Protein AF-A0A3E5AMH9-F1 (afdb_monomer_lite)

Sequence (70 aa):
MQEDKRIIEFEIAGYNSQIFISVSNSYDMESIINQKQKFITTKEDKLNHGIGLENVRRTVKKYDGDMRIS

pLDDT: mean 87.39, std 11.14, range [41.88, 98.25]

Radius of gyration: 15.1 Å; chains: 1; bounding box: 37×36×34 Å

Organism: NCBI:txid39491

InterPro domains:
  IPR032834 Sensor histidine kinase NatK-like, C-terminal domain [PF14501] (2-69)
  IPR036890 Histidine kinase/HSP90-like ATPase superfamily [G3DSA:3.30.565.10] (1-70)

Secondary structure (DSSP, 8-state):
-------EEEEEEEETTEEEEEEEE---HHHHB-TTS-B---SS-TTT---SHHHHHHHHHHTT------

Foldseek 3Di:
DPPPDWDWDWDWDDDDPDIDIDIDTDDDVVQQADPVRDGFDNDPPRVPDTPCVVVVCVVCVVVPHDDDDD

Structure (mmCIF, N/CA/C/O backbone):
data_AF-A0A3E5AMH9-F1
#
_entry.id   AF-A0A3E5AMH9-F1
#
loop_
_atom_site.group_PDB
_atom_site.id
_atom_site.type_symbol
_atom_site.label_atom_id
_atom_site.label_alt_id
_atom_site.label_comp_id
_atom_site.label_asym_id
_atom_site.label_entity_id
_atom_site.label_seq_id
_atom_site.pdbx_PDB_ins_code
_atom_site.Cartn_x
_atom_site.Cartn_y
_atom_site.Cartn_z
_atom_site.occupancy
_atom_site.B_iso_or_equiv
_atom_site.auth_seq_id
_atom_site.auth_comp_id
_atom_site.auth_asym_id
_atom_site.auth_atom_id
_atom_site.pdbx_PDB_model_num
ATOM 1 N N . MET A 1 1 ? 3.715 -24.151 -19.527 1.00 41.88 1 MET A N 1
ATOM 2 C CA . MET A 1 1 ? 4.424 -22.972 -18.995 1.00 41.88 1 MET A CA 1
ATOM 3 C C . MET A 1 1 ? 3.374 -22.138 -18.294 1.00 41.88 1 MET A C 1
ATOM 5 O O . MET A 1 1 ? 2.371 -21.837 -18.925 1.00 41.88 1 MET A O 1
ATOM 9 N N . GLN A 1 2 ? 3.497 -21.942 -16.985 1.00 52.88 2 GLN A N 1
ATOM 10 C CA . GLN A 1 2 ? 2.553 -21.120 -16.229 1.00 52.88 2 GLN A CA 1
ATOM 11 C C . GLN A 1 2 ? 2.878 -19.664 -16.587 1.00 52.88 2 GLN A C 1
ATOM 13 O O . GLN A 1 2 ? 4.043 -19.289 -16.516 1.00 52.88 2 GLN A O 1
ATOM 18 N N . GLU A 1 3 ? 1.910 -18.900 -17.095 1.00 58.66 3 GLU A N 1
ATOM 19 C CA . GLU A 1 3 ? 2.120 -17.475 -17.371 1.00 58.66 3 GLU A CA 1
ATOM 20 C C . GLU A 1 3 ? 2.540 -16.775 -16.072 1.00 58.66 3 GLU A C 1
ATOM 22 O O . GLU A 1 3 ? 1.852 -16.920 -15.058 1.00 58.66 3 GLU A O 1
ATOM 27 N N . ASP A 1 4 ? 3.638 -16.012 -16.105 1.00 69.88 4 ASP A N 1
ATOM 28 C CA . ASP A 1 4 ? 4.039 -15.098 -15.028 1.00 69.88 4 ASP A CA 1
ATOM 29 C C . ASP A 1 4 ? 3.010 -13.967 -14.928 1.00 69.88 4 ASP A C 1
ATOM 31 O O . ASP A 1 4 ? 3.184 -12.852 -15.430 1.00 69.88 4 ASP A O 1
ATOM 35 N N . LYS A 1 5 ? 1.861 -14.281 -14.332 1.00 81.62 5 LYS A N 1
ATOM 36 C CA . LYS A 1 5 ? 0.745 -13.358 -14.222 1.00 81.62 5 LYS A CA 1
ATOM 37 C C . LYS A 1 5 ? 1.107 -12.297 -13.192 1.00 81.62 5 LYS A C 1
ATOM 39 O O . LYS A 1 5 ? 1.028 -12.525 -11.988 1.00 81.62 5 LYS A O 1
ATOM 44 N N . ARG A 1 6 ? 1.500 -11.119 -13.676 1.00 89.69 6 ARG A N 1
ATOM 45 C CA . ARG A 1 6 ? 1.658 -9.925 -12.843 1.00 89.69 6 ARG A CA 1
ATOM 46 C C . ARG A 1 6 ? 0.280 -9.475 -12.374 1.00 89.69 6 ARG A C 1
ATOM 48 O O . ARG A 1 6 ? -0.577 -9.140 -13.190 1.00 89.69 6 ARG A O 1
ATOM 55 N N . ILE A 1 7 ? 0.074 -9.495 -11.065 1.00 93.00 7 ILE A N 1
ATOM 56 C CA . ILE A 1 7 ? -1.188 -9.137 -10.424 1.00 93.00 7 ILE A CA 1
ATOM 57 C C . ILE A 1 7 ? -0.951 -7.916 -9.545 1.00 93.00 7 ILE A C 1
ATOM 59 O O . ILE A 1 7 ? 0.105 -7.771 -8.929 1.00 93.00 7 ILE A O 1
ATOM 63 N N . ILE A 1 8 ? -1.946 -7.039 -9.505 1.00 94.56 8 ILE A N 1
ATOM 64 C CA . ILE A 1 8 ? -2.111 -6.047 -8.450 1.00 94.56 8 ILE A CA 1
ATOM 65 C C . ILE A 1 8 ? -3.470 -6.341 -7.836 1.00 94.56 8 ILE A C 1
ATOM 67 O O . ILE A 1 8 ? -4.471 -6.400 -8.550 1.00 94.56 8 ILE A O 1
ATOM 71 N N . GLU A 1 9 ? -3.487 -6.547 -6.533 1.00 96.31 9 GLU A N 1
ATOM 72 C CA . GLU A 1 9 ? -4.689 -6.789 -5.757 1.00 96.31 9 GLU A CA 1
ATOM 73 C C . GLU A 1 9 ? -4.877 -5.648 -4.764 1.00 96.31 9 GLU A C 1
ATOM 75 O O . GLU A 1 9 ? -3.927 -5.103 -4.192 1.00 96.31 9 GLU A O 1
ATOM 80 N N . PHE A 1 10 ? -6.133 -5.253 -4.614 1.00 97.06 10 PHE A N 1
ATOM 81 C CA . PHE A 1 10 ? -6.532 -4.143 -3.780 1.00 97.06 10 PHE A CA 1
ATOM 82 C C . PHE A 1 10 ? -7.823 -4.512 -3.066 1.00 97.06 10 PHE A C 1
ATOM 84 O O . PHE A 1 10 ? -8.846 -4.757 -3.708 1.00 97.06 10 PHE A O 1
ATOM 91 N N . GLU A 1 11 ? -7.776 -4.521 -1.742 1.00 97.62 11 GLU A N 1
ATOM 92 C CA . GLU A 1 11 ? -8.911 -4.864 -0.898 1.00 97.62 11 GLU A CA 1
ATOM 93 C C . GLU A 1 11 ? -9.169 -3.756 0.117 1.00 97.62 11 GLU A C 1
ATOM 95 O O . GLU A 1 11 ? -8.245 -3.199 0.718 1.00 97.62 11 GLU A O 1
ATOM 100 N N . ILE A 1 12 ? -10.449 -3.456 0.331 1.00 97.69 12 ILE A N 1
ATOM 101 C CA . ILE A 1 12 ? -10.902 -2.574 1.402 1.00 97.69 12 ILE A CA 1
ATOM 102 C C . ILE A 1 12 ? -11.977 -3.306 2.190 1.00 97.69 12 ILE A C 1
ATOM 104 O O . ILE A 1 12 ? -12.953 -3.789 1.618 1.00 97.69 12 ILE A O 1
ATOM 108 N N . ALA A 1 13 ? -11.828 -3.324 3.509 1.00 97.62 13 ALA A N 1
ATOM 109 C CA . ALA A 1 13 ? -12.820 -3.869 4.418 1.00 97.62 13 ALA A CA 1
ATOM 110 C C . ALA A 1 13 ? -13.047 -2.925 5.600 1.00 97.62 13 ALA A C 1
ATOM 112 O O . ALA A 1 13 ? -12.109 -2.352 6.150 1.00 97.62 13 ALA A O 1
ATOM 113 N N . GLY A 1 14 ? -14.304 -2.778 6.013 1.00 97.12 14 GLY A N 1
ATOM 114 C CA . GLY A 1 14 ? -14.653 -2.159 7.289 1.00 97.12 14 GLY A CA 1
ATOM 115 C C . GLY A 1 14 ? -14.807 -3.233 8.362 1.00 97.12 14 GLY A C 1
ATOM 116 O O . GLY A 1 14 ? -15.496 -4.226 8.138 1.00 97.12 14 GLY A O 1
ATOM 117 N N . TYR A 1 15 ? -14.197 -3.038 9.528 1.00 95.00 15 TYR A N 1
ATOM 118 C CA . TYR A 1 15 ? -14.389 -3.910 10.684 1.00 95.00 15 TYR A CA 1
ATOM 119 C C . TYR A 1 15 ? -14.467 -3.070 11.959 1.00 95.00 15 TYR A C 1
ATOM 121 O O . TYR A 1 15 ? -13.538 -2.333 12.298 1.00 95.00 15 TYR A O 1
ATOM 129 N N . ASN A 1 16 ? -15.595 -3.172 12.666 1.00 93.94 16 ASN A N 1
ATOM 130 C CA . ASN A 1 16 ? -15.968 -2.272 13.760 1.00 93.94 16 ASN A CA 1
ATOM 131 C C . ASN A 1 16 ? -15.858 -0.794 13.333 1.00 93.94 16 ASN A C 1
ATOM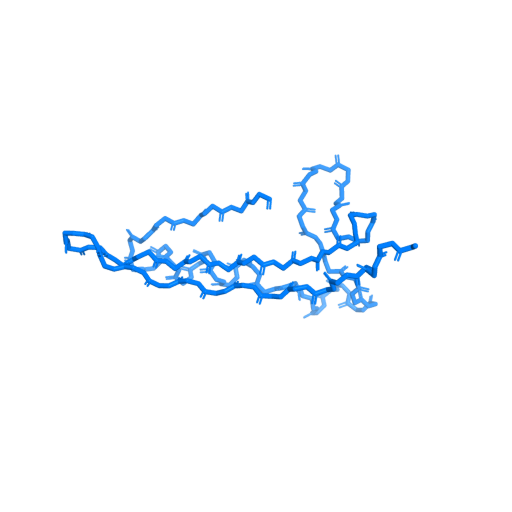 133 O O . ASN A 1 16 ? -16.495 -0.379 12.369 1.00 93.94 16 ASN A O 1
ATOM 137 N N . SER A 1 17 ? -15.054 0.000 14.041 1.00 94.12 17 SER A N 1
ATOM 138 C CA . SER A 1 17 ? -14.795 1.418 13.767 1.00 94.12 17 SER A CA 1
ATOM 139 C C . SER A 1 17 ? -13.530 1.662 12.930 1.00 94.12 17 SER A C 1
ATOM 141 O O . SER A 1 17 ? -13.018 2.779 12.917 1.00 94.12 17 SER A O 1
ATOM 143 N N . GLN A 1 18 ? -12.991 0.632 12.267 1.00 94.94 18 GLN A N 1
ATOM 144 C CA . GLN A 1 18 ? -11.736 0.702 11.514 1.00 94.94 18 GLN A CA 1
ATOM 145 C C . GLN A 1 18 ? -11.933 0.331 10.043 1.00 94.94 18 GLN A C 1
ATOM 147 O O . GLN A 1 18 ? -12.781 -0.494 9.697 1.00 94.94 18 GLN A O 1
ATOM 152 N N . ILE A 1 19 ? -11.104 0.927 9.184 1.00 96.69 19 ILE A N 1
ATOM 153 C CA . ILE A 1 19 ? -10.989 0.584 7.766 1.00 96.69 19 ILE A CA 1
ATOM 154 C C . ILE A 1 19 ? -9.637 -0.092 7.557 1.00 96.69 19 ILE A C 1
ATOM 156 O O . ILE A 1 19 ? -8.598 0.449 7.931 1.00 96.69 19 ILE A O 1
ATOM 160 N N . PHE A 1 20 ? -9.664 -1.260 6.931 1.00 96.88 20 PHE A N 1
ATOM 161 C CA . PHE A 1 20 ? -8.499 -2.013 6.501 1.00 96.88 20 PHE A CA 1
ATOM 162 C C . PHE A 1 20 ? -8.335 -1.822 4.999 1.00 96.88 20 PHE A C 1
ATOM 164 O O . PHE A 1 20 ? -9.285 -2.016 4.244 1.00 96.88 20 PHE A O 1
ATOM 171 N N . ILE A 1 21 ? -7.134 -1.429 4.581 1.00 97.38 21 ILE A N 1
ATOM 172 C CA . ILE A 1 21 ? -6.754 -1.289 3.175 1.00 97.38 21 ILE A CA 1
ATOM 173 C C . ILE A 1 21 ? -5.561 -2.213 2.954 1.00 97.38 21 ILE A C 1
ATOM 175 O O . ILE A 1 21 ? -4.515 -2.020 3.576 1.00 97.38 21 ILE A O 1
ATOM 179 N N . SER A 1 22 ? -5.725 -3.210 2.089 1.00 96.56 22 SER A N 1
ATOM 180 C CA . SER A 1 22 ? -4.660 -4.120 1.672 1.00 96.56 22 SER A CA 1
ATOM 181 C C . SER A 1 22 ? -4.322 -3.855 0.214 1.00 96.56 22 SER A C 1
ATOM 183 O O . SER A 1 22 ? -5.210 -3.764 -0.632 1.00 96.56 22 SER A O 1
ATOM 185 N N . VAL A 1 23 ? -3.032 -3.707 -0.073 1.00 95.69 23 VAL A N 1
ATOM 186 C CA . VAL A 1 23 ? -2.518 -3.557 -1.434 1.00 95.69 23 VAL A CA 1
ATOM 187 C C . VAL A 1 23 ? -1.377 -4.540 -1.591 1.00 95.69 23 VAL A C 1
ATOM 189 O O . VAL A 1 23 ? -0.406 -4.475 -0.837 1.00 95.69 23 VAL A O 1
ATOM 192 N N . SER A 1 24 ? -1.489 -5.434 -2.562 1.00 93.00 24 SER A N 1
ATOM 193 C CA . SER A 1 24 ? -0.441 -6.390 -2.894 1.00 93.00 24 SER A CA 1
ATOM 194 C C . SER A 1 24 ? -0.167 -6.343 -4.393 1.00 93.00 24 SER A C 1
ATOM 196 O O . SER A 1 24 ? -1.038 -6.035 -5.208 1.00 93.00 24 SER A O 1
ATOM 198 N N . ASN A 1 25 ? 1.079 -6.585 -4.780 1.00 91.06 25 ASN A N 1
ATOM 199 C CA . ASN A 1 25 ? 1.443 -6.688 -6.181 1.00 91.06 25 ASN A CA 1
ATOM 200 C C . ASN A 1 25 ? 2.515 -7.751 -6.369 1.00 91.06 25 ASN A C 1
ATOM 202 O O . ASN A 1 25 ? 3.381 -7.921 -5.515 1.00 91.06 25 ASN A O 1
A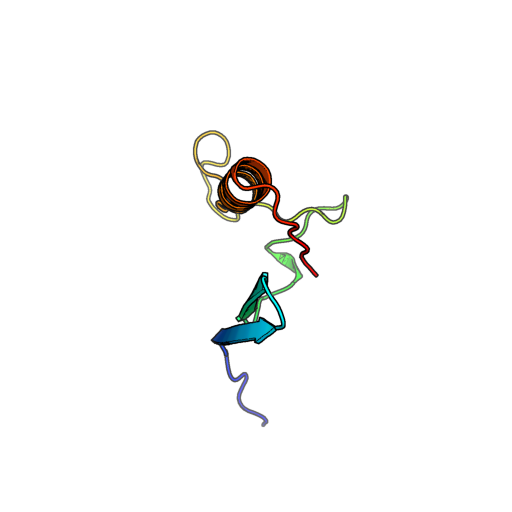TOM 206 N N . SER A 1 26 ? 2.506 -8.421 -7.515 1.00 89.88 26 SER A N 1
ATOM 207 C CA . SER A 1 26 ? 3.657 -9.202 -7.961 1.00 89.88 26 SER A CA 1
ATOM 208 C C . SER A 1 26 ? 4.855 -8.262 -8.138 1.00 89.88 26 SER A C 1
ATOM 210 O O . SER A 1 26 ? 4.719 -7.197 -8.751 1.00 89.88 26 SER A O 1
ATOM 212 N N . TYR A 1 27 ? 6.018 -8.627 -7.601 1.00 85.06 27 TYR A N 1
ATOM 213 C CA . TYR A 1 27 ? 7.246 -7.840 -7.713 1.00 85.06 27 TYR A CA 1
ATOM 214 C C . TYR A 1 27 ? 8.478 -8.727 -7.886 1.00 85.06 27 TYR A C 1
ATOM 216 O O . TYR A 1 27 ? 8.524 -9.853 -7.396 1.00 85.06 27 TYR A O 1
ATOM 224 N N . ASP A 1 28 ? 9.497 -8.178 -8.544 1.00 81.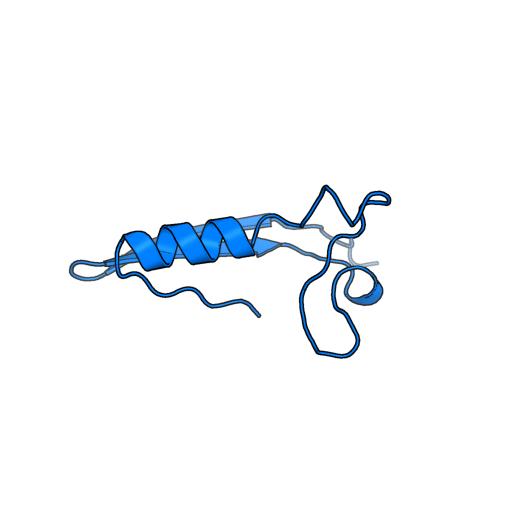00 28 ASP A N 1
ATOM 225 C CA . ASP A 1 28 ? 10.778 -8.847 -8.753 1.00 81.00 28 ASP A CA 1
ATOM 226 C C . ASP A 1 28 ? 11.704 -8.549 -7.553 1.00 81.00 28 ASP A C 1
ATOM 228 O O . ASP A 1 28 ? 12.194 -7.423 -7.386 1.00 81.00 28 ASP A O 1
ATOM 232 N N . MET A 1 29 ? 11.908 -9.552 -6.688 1.00 69.56 29 MET A N 1
ATOM 233 C CA . MET A 1 29 ? 12.494 -9.413 -5.341 1.00 69.56 29 MET A CA 1
ATOM 234 C C . MET A 1 29 ? 13.893 -8.776 -5.314 1.00 69.56 29 MET A C 1
ATOM 236 O O . MET A 1 29 ? 14.204 -8.013 -4.399 1.00 69.56 29 MET A O 1
ATOM 240 N N . GLU A 1 30 ? 14.720 -9.032 -6.330 1.00 67.31 30 GLU A N 1
ATOM 241 C CA . GLU A 1 30 ? 16.120 -8.582 -6.377 1.00 67.31 30 GLU A CA 1
ATOM 242 C C . GLU A 1 30 ? 16.283 -7.060 -6.508 1.00 67.31 30 GLU A C 1
ATOM 244 O O . GLU A 1 30 ? 17.326 -6.513 -6.155 1.00 67.31 30 GLU A O 1
ATOM 249 N N . SER A 1 31 ? 15.263 -6.357 -7.006 1.00 67.38 31 SER A N 1
ATOM 250 C CA . SER A 1 31 ? 15.409 -4.954 -7.415 1.00 67.38 31 SER A CA 1
ATOM 251 C C . SER A 1 31 ? 14.990 -3.936 -6.351 1.00 67.38 31 SER A C 1
ATOM 253 O O . SER A 1 31 ? 15.470 -2.801 -6.366 1.00 67.38 31 SER A O 1
ATOM 255 N N . ILE A 1 32 ? 14.120 -4.319 -5.411 1.00 76.44 32 ILE A N 1
ATOM 256 C CA . ILE A 1 32 ? 13.447 -3.357 -4.525 1.00 76.44 32 ILE A CA 1
ATOM 257 C C . ILE A 1 32 ? 13.783 -3.504 -3.041 1.00 76.44 32 ILE A C 1
ATOM 259 O O . ILE A 1 32 ? 13.395 -2.625 -2.281 1.00 76.44 32 ILE A O 1
ATOM 263 N N . ILE A 1 33 ? 14.506 -4.540 -2.600 1.00 82.12 33 ILE A N 1
ATOM 264 C CA . ILE A 1 33 ? 14.878 -4.733 -1.185 1.00 82.12 33 ILE A CA 1
ATOM 265 C C . ILE A 1 33 ? 16.398 -4.628 -1.021 1.00 82.12 33 ILE A C 1
ATOM 267 O O . ILE A 1 33 ? 17.162 -5.300 -1.705 1.00 82.12 33 ILE A O 1
ATOM 271 N N . ASN A 1 34 ? 16.861 -3.787 -0.093 1.00 79.38 34 ASN A N 1
ATOM 272 C CA . ASN A 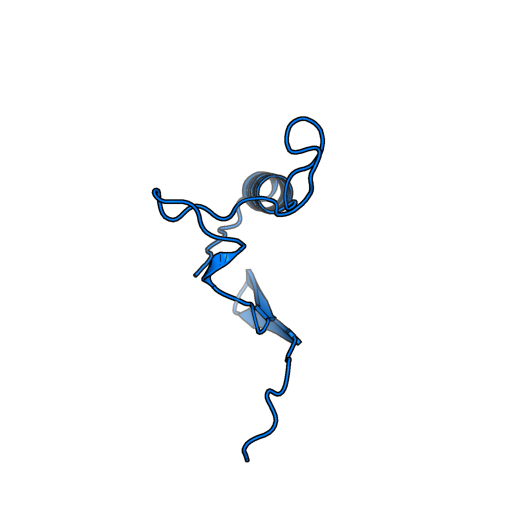1 34 ? 18.288 -3.686 0.227 1.00 79.38 34 ASN A CA 1
ATOM 273 C C . ASN A 1 34 ? 18.747 -4.747 1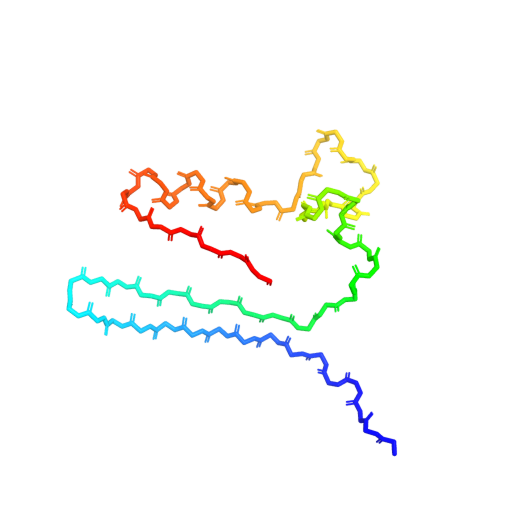.248 1.00 79.38 34 ASN A C 1
ATOM 275 O O . ASN A 1 34 ? 17.942 -5.411 1.894 1.00 79.38 34 ASN A O 1
ATOM 279 N N . GLN A 1 35 ? 20.059 -4.833 1.486 1.00 74.62 35 GLN A N 1
ATOM 280 C CA . GLN A 1 35 ? 20.670 -5.766 2.452 1.00 74.62 35 GLN A CA 1
ATOM 281 C C . GLN A 1 35 ? 20.129 -5.652 3.893 1.00 74.62 35 GLN A C 1
ATOM 283 O O . GLN A 1 35 ? 20.306 -6.566 4.690 1.00 74.62 35 GLN A O 1
ATOM 288 N N . LYS A 1 36 ? 19.472 -4.538 4.247 1.00 79.75 36 LYS A N 1
ATOM 289 C CA . LYS A 1 36 ? 18.843 -4.310 5.560 1.00 79.75 36 LYS A CA 1
ATOM 290 C C . LYS A 1 36 ? 17.343 -4.633 5.562 1.00 79.75 36 LYS A C 1
ATOM 292 O O . LYS A 1 36 ? 16.638 -4.153 6.445 1.00 79.75 36 LYS A O 1
ATOM 297 N N . GLN A 1 37 ? 16.857 -5.375 4.564 1.00 79.50 37 GLN A N 1
ATOM 298 C CA . GLN A 1 37 ? 15.444 -5.721 4.376 1.00 79.50 37 GLN A CA 1
ATOM 299 C C . GLN A 1 37 ? 14.520 -4.496 4.290 1.00 79.50 37 GLN A C 1
ATOM 301 O O . GLN A 1 37 ? 13.374 -4.522 4.731 1.00 79.50 37 GLN A O 1
ATOM 306 N N . LYS A 1 38 ? 15.017 -3.382 3.739 1.00 82.81 38 LYS A N 1
ATOM 307 C CA . LYS A 1 38 ? 14.202 -2.186 3.496 1.00 82.81 38 LYS A CA 1
ATOM 308 C C . LYS A 1 38 ? 13.893 -2.050 2.019 1.00 82.81 38 LYS A C 1
ATOM 310 O O . LYS A 1 38 ? 14.802 -2.150 1.193 1.00 82.81 38 LYS A O 1
ATOM 315 N N . PHE A 1 39 ? 12.640 -1.721 1.725 1.00 85.50 39 PHE A N 1
ATOM 316 C CA . PHE A 1 39 ? 12.225 -1.346 0.384 1.00 85.50 39 PHE A CA 1
ATOM 317 C C . PHE A 1 39 ? 12.920 -0.046 -0.048 1.00 85.50 39 PHE A C 1
ATOM 319 O O . PHE A 1 39 ? 12.915 0.948 0.686 1.00 85.50 39 PHE A O 1
ATOM 326 N N . ILE A 1 40 ? 13.533 -0.057 -1.228 1.00 86.56 40 ILE A N 1
ATOM 327 C CA . ILE A 1 40 ? 14.287 1.051 -1.819 1.00 86.56 40 ILE A CA 1
ATOM 328 C C . ILE A 1 40 ? 13.776 1.377 -3.221 1.00 86.56 40 ILE A C 1
ATOM 330 O O . ILE A 1 40 ? 13.115 0.578 -3.875 1.00 86.56 40 ILE A O 1
ATOM 334 N N . THR A 1 41 ? 14.092 2.585 -3.680 1.00 87.69 41 THR A N 1
ATOM 335 C CA . THR A 1 41 ? 13.759 3.044 -5.031 1.00 87.69 41 THR A CA 1
ATOM 336 C C . THR A 1 41 ? 14.712 2.450 -6.062 1.00 87.69 41 THR A C 1
ATOM 338 O O . THR A 1 41 ? 15.930 2.449 -5.867 1.00 87.69 41 THR A O 1
ATOM 341 N N . THR A 1 42 ? 14.154 1.964 -7.168 1.00 85.94 42 THR A N 1
ATOM 342 C CA . THR A 1 42 ? 14.906 1.543 -8.360 1.00 85.94 42 THR A CA 1
ATOM 343 C C . THR A 1 42 ? 15.209 2.709 -9.298 1.00 85.94 42 THR A C 1
ATOM 345 O O . THR A 1 42 ? 15.940 2.535 -10.267 1.00 85.94 42 THR A O 1
ATOM 348 N N . LYS A 1 43 ? 14.675 3.907 -9.018 1.00 86.56 43 LYS A N 1
ATOM 349 C CA . LYS A 1 43 ? 14.939 5.117 -9.806 1.00 86.56 43 LYS A CA 1
ATOM 350 C C . LYS A 1 43 ? 16.409 5.526 -9.685 1.00 86.56 43 LYS A C 1
ATOM 352 O O . LYS A 1 43 ? 17.009 5.376 -8.621 1.00 86.56 43 LYS A O 1
ATOM 357 N N . GLU A 1 44 ? 16.964 6.070 -10.764 1.00 86.56 44 GLU A N 1
ATOM 358 C CA . GLU A 1 44 ? 18.374 6.477 -10.834 1.00 86.56 44 GLU A CA 1
ATOM 359 C C . GLU A 1 44 ? 18.690 7.629 -9.871 1.00 86.56 44 GLU A C 1
ATOM 361 O O . GLU A 1 44 ? 19.640 7.548 -9.091 1.00 86.56 44 GLU A O 1
ATOM 366 N N . ASP A 1 45 ? 17.845 8.664 -9.851 1.00 87.19 45 ASP A N 1
ATOM 367 C CA . ASP A 1 45 ? 17.962 9.783 -8.914 1.00 87.19 45 ASP A CA 1
ATOM 368 C C . ASP A 1 45 ? 17.351 9.432 -7.547 1.00 87.19 45 ASP A C 1
ATOM 370 O O . ASP A 1 45 ? 16.242 9.825 -7.171 1.00 87.19 45 ASP A O 1
ATOM 374 N N . LYS A 1 46 ? 18.113 8.642 -6.789 1.00 82.62 46 LYS A N 1
ATOM 375 C CA . LYS A 1 46 ? 17.755 8.180 -5.441 1.00 82.62 46 LYS A CA 1
ATOM 376 C C . LYS A 1 46 ? 17.733 9.300 -4.399 1.00 82.62 46 LYS A C 1
ATOM 378 O O . LYS A 1 46 ? 17.143 9.106 -3.338 1.00 82.62 46 LYS A O 1
ATOM 383 N N . LEU A 1 47 ? 18.395 10.430 -4.668 1.00 79.81 47 LEU A N 1
ATOM 384 C CA . LEU A 1 47 ? 18.458 11.565 -3.744 1.00 79.81 47 LEU A CA 1
ATOM 385 C C . LEU A 1 47 ? 17.125 12.311 -3.716 1.00 79.81 47 LEU A C 1
ATOM 387 O O . LEU A 1 47 ? 16.635 12.630 -2.634 1.00 79.81 47 LEU A O 1
ATOM 391 N N . ASN A 1 48 ? 16.519 12.531 -4.885 1.00 83.88 48 ASN A N 1
ATOM 392 C CA . ASN A 1 48 ? 15.263 13.275 -4.991 1.00 83.88 48 ASN A CA 1
ATOM 393 C C . ASN A 1 48 ? 14.019 12.375 -5.061 1.00 83.88 48 ASN A C 1
ATOM 395 O O . ASN A 1 48 ? 12.905 12.851 -4.829 1.00 83.88 48 ASN A O 1
ATOM 399 N N . HIS A 1 49 ? 14.169 11.073 -5.346 1.00 81.12 49 HIS A N 1
ATOM 400 C CA . HIS A 1 49 ? 13.028 10.175 -5.532 1.00 81.12 49 HIS A CA 1
ATOM 401 C C . HIS A 1 49 ? 13.079 8.907 -4.680 1.00 81.12 49 HIS A C 1
ATOM 403 O O . HIS A 1 49 ? 13.832 7.976 -4.950 1.00 81.12 49 HIS A O 1
ATOM 409 N N . GLY A 1 50 ? 12.159 8.810 -3.719 1.00 85.31 50 GLY A N 1
ATOM 410 C CA . GLY A 1 50 ? 11.837 7.562 -3.024 1.00 85.31 50 GLY A CA 1
ATOM 411 C C . GLY A 1 50 ? 10.722 6.749 -3.701 1.00 85.31 50 GLY A C 1
ATOM 412 O O . GLY A 1 50 ? 10.158 7.142 -4.722 1.00 85.31 50 GLY A O 1
ATOM 413 N N . ILE A 1 51 ? 10.357 5.632 -3.067 1.00 88.31 51 ILE A N 1
ATOM 414 C CA . ILE A 1 51 ? 9.224 4.758 -3.450 1.00 88.31 51 ILE A CA 1
ATOM 415 C C . ILE A 1 51 ? 7.866 5.213 -2.902 1.00 88.31 51 ILE A C 1
ATOM 417 O O . ILE A 1 51 ? 6.850 4.585 -3.163 1.00 88.31 51 ILE A O 1
ATOM 421 N N . GLY A 1 52 ? 7.833 6.276 -2.095 1.00 89.19 52 GLY A N 1
ATOM 422 C CA . GLY A 1 52 ? 6.592 6.833 -1.544 1.00 89.19 52 GLY A CA 1
ATOM 423 C C . GLY A 1 52 ? 6.055 6.155 -0.275 1.00 89.19 52 GLY A C 1
ATOM 424 O O . GLY A 1 52 ? 5.226 6.757 0.402 1.00 89.19 52 GLY A O 1
ATOM 425 N N . LEU A 1 53 ? 6.566 4.983 0.126 1.00 90.69 53 LEU A N 1
ATOM 426 C CA . LEU A 1 53 ? 6.089 4.269 1.325 1.00 90.69 53 LEU A CA 1
ATOM 427 C C . LEU A 1 53 ? 6.245 5.057 2.634 1.00 90.69 53 LEU A C 1
ATOM 429 O O . LEU A 1 53 ? 5.404 4.948 3.522 1.00 90.69 53 LEU A O 1
ATOM 433 N N . GLU A 1 54 ? 7.295 5.870 2.763 1.00 89.81 54 GLU A N 1
ATOM 434 C CA . GLU A 1 54 ? 7.491 6.704 3.956 1.00 89.81 54 GLU A CA 1
ATOM 435 C C . GLU A 1 54 ? 6.413 7.792 4.070 1.00 89.81 54 GLU A C 1
ATOM 437 O O . GLU A 1 54 ? 5.919 8.061 5.163 1.00 89.81 54 GLU A O 1
ATOM 442 N N . ASN A 1 55 ? 5.979 8.367 2.945 1.00 92.75 55 ASN A N 1
ATOM 443 C CA . ASN A 1 55 ? 4.887 9.340 2.941 1.00 92.75 55 ASN A CA 1
ATOM 444 C C . ASN A 1 55 ? 3.565 8.676 3.332 1.00 92.75 55 ASN A C 1
ATOM 446 O O . ASN A 1 55 ? 2.824 9.234 4.137 1.00 92.75 55 ASN A O 1
ATOM 450 N N . VAL A 1 56 ? 3.303 7.466 2.826 1.00 94.19 56 VAL A N 1
ATOM 451 C CA . VAL A 1 56 ? 2.127 6.679 3.225 1.00 94.19 56 VAL A CA 1
ATOM 452 C C . VAL A 1 56 ? 2.157 6.411 4.731 1.00 94.19 56 VAL A C 1
ATOM 454 O O . VAL A 1 56 ? 1.200 6.742 5.427 1.00 94.19 56 VAL A O 1
ATOM 457 N N . ARG A 1 57 ? 3.283 5.919 5.266 1.00 94.81 57 ARG A N 1
ATOM 458 C CA . ARG A 1 57 ? 3.453 5.659 6.703 1.00 94.81 57 ARG A CA 1
ATOM 459 C C . ARG A 1 57 ? 3.231 6.910 7.555 1.00 94.81 57 ARG A C 1
ATOM 461 O O . ARG A 1 57 ? 2.571 6.826 8.588 1.00 94.81 57 ARG A O 1
ATOM 468 N N . ARG A 1 58 ? 3.766 8.065 7.142 1.00 96.25 58 ARG A N 1
ATOM 469 C CA . ARG A 1 58 ? 3.566 9.349 7.839 1.00 96.25 58 ARG A CA 1
ATOM 470 C C . ARG A 1 58 ? 2.103 9.777 7.838 1.00 96.25 58 ARG A C 1
ATOM 472 O O . ARG A 1 58 ? 1.605 10.188 8.881 1.00 96.25 58 ARG A O 1
ATOM 479 N N . THR A 1 59 ? 1.416 9.653 6.705 1.00 97.19 59 THR A N 1
ATOM 480 C CA . THR A 1 59 ? -0.011 9.977 6.596 1.00 97.19 59 THR A CA 1
ATOM 481 C C . THR A 1 59 ? -0.857 9.067 7.475 1.00 97.19 59 THR A C 1
ATOM 483 O O . THR A 1 59 ? -1.694 9.567 8.214 1.00 97.19 59 THR A O 1
ATOM 486 N N . VAL A 1 60 ? -0.609 7.756 7.463 1.00 96.69 60 VAL A N 1
ATOM 487 C CA . VAL A 1 60 ? -1.336 6.803 8.315 1.00 96.69 60 VAL A CA 1
ATOM 488 C C . VAL A 1 60 ? -1.147 7.143 9.796 1.00 96.69 60 VAL A C 1
ATOM 490 O O . VAL A 1 60 ? -2.128 7.276 10.523 1.00 96.69 60 VAL A O 1
ATOM 493 N N . LYS A 1 61 ? 0.095 7.402 10.226 1.00 97.81 61 LYS A N 1
ATOM 494 C CA . LYS A 1 61 ? 0.386 7.813 11.609 1.00 97.81 61 LYS A CA 1
ATOM 495 C C . LYS A 1 61 ? -0.255 9.145 12.002 1.00 97.81 61 LYS A C 1
ATOM 497 O O . LYS A 1 61 ? -0.627 9.303 13.155 1.00 97.81 61 LYS A O 1
ATOM 502 N N . LYS A 1 62 ? -0.380 10.104 11.076 1.00 98.25 62 LYS A N 1
ATOM 503 C CA . LYS A 1 62 ? -1.031 11.405 11.331 1.00 98.25 62 LYS A CA 1
ATOM 504 C C . LYS A 1 62 ? -2.492 11.248 11.777 1.00 98.25 62 LYS A C 1
ATOM 506 O O . LYS A 1 62 ? -2.992 12.116 12.481 1.00 98.25 62 LYS A O 1
ATOM 511 N N . TYR A 1 63 ? -3.156 10.177 11.349 1.00 96.56 63 TYR A N 1
ATOM 512 C CA . TYR A 1 63 ? -4.543 9.863 11.692 1.00 96.56 63 TYR A CA 1
ATOM 513 C C . TYR A 1 63 ? -4.643 8.647 12.630 1.00 96.56 63 TYR A C 1
ATOM 515 O O . TYR A 1 63 ? -5.626 7.917 12.573 1.00 96.56 63 TYR A O 1
ATOM 523 N N . ASP A 1 64 ? -3.610 8.414 13.452 1.00 96.50 64 ASP A N 1
ATOM 524 C CA . ASP A 1 64 ? -3.546 7.353 14.471 1.00 96.50 64 ASP A CA 1
ATOM 525 C C . ASP A 1 64 ? -3.785 5.922 13.944 1.00 96.50 64 ASP A C 1
ATOM 527 O O . ASP A 1 64 ? -4.215 5.030 14.676 1.00 96.50 64 ASP A O 1
ATOM 531 N N . GLY A 1 65 ? -3.479 5.677 12.666 1.00 96.56 65 GLY A N 1
ATOM 532 C CA . GLY A 1 65 ? -3.523 4.346 12.062 1.00 96.56 65 GLY A CA 1
ATOM 533 C C . GLY A 1 65 ? -2.207 3.568 12.189 1.00 96.56 65 GLY A C 1
ATOM 534 O O . GLY A 1 65 ? -1.146 4.130 12.482 1.00 96.56 65 GLY A O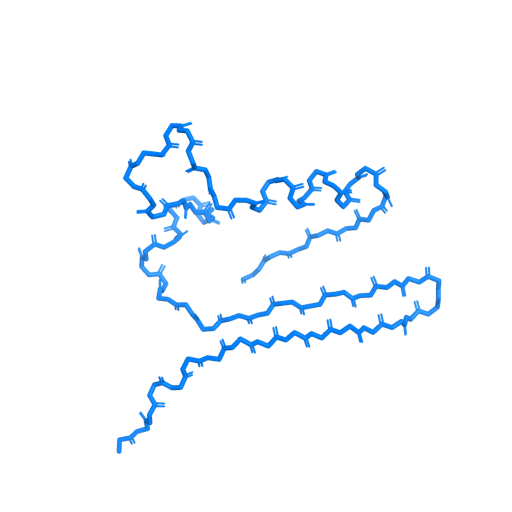 1
ATOM 535 N N . ASP A 1 66 ? -2.259 2.268 11.882 1.00 96.00 66 ASP A N 1
ATOM 536 C CA . ASP A 1 66 ? -1.084 1.392 11.760 1.00 96.00 66 ASP A CA 1
ATOM 537 C C . ASP A 1 66 ? -0.823 1.002 10.297 1.00 96.00 66 ASP A C 1
ATOM 539 O O . ASP A 1 66 ? -1.745 0.882 9.492 1.00 96.00 66 ASP A O 1
ATOM 543 N N . MET A 1 67 ? 0.449 0.788 9.949 1.00 94.94 67 MET A N 1
ATOM 544 C CA . MET A 1 67 ? 0.854 0.342 8.612 1.00 94.94 67 MET A CA 1
ATOM 545 C C . MET A 1 67 ? 1.941 -0.723 8.701 1.00 94.94 67 MET A C 1
ATOM 547 O O . MET A 1 67 ? 3.037 -0.485 9.230 1.00 94.94 67 MET A O 1
ATOM 551 N N . ARG A 1 68 ? 1.682 -1.856 8.049 1.00 93.81 68 ARG A N 1
ATOM 552 C CA . ARG A 1 68 ? 2.619 -2.971 7.892 1.00 93.81 68 ARG A CA 1
ATOM 553 C C . ARG A 1 68 ? 2.928 -3.186 6.417 1.00 93.81 68 ARG A C 1
ATOM 555 O O . ARG A 1 68 ? 2.141 -2.818 5.555 1.00 93.81 68 ARG A O 1
ATOM 562 N N . ILE A 1 69 ? 4.110 -3.723 6.154 1.00 89.00 69 ILE A N 1
ATOM 563 C CA . ILE A 1 69 ? 4.552 -4.119 4.820 1.00 89.00 69 ILE A CA 1
ATOM 564 C C . ILE A 1 69 ? 5.317 -5.434 4.947 1.00 89.00 69 ILE A C 1
ATOM 566 O O . ILE A 1 69 ? 6.019 -5.626 5.944 1.00 89.00 69 ILE A O 1
ATOM 570 N N . SER A 1 70 ? 5.147 -6.312 3.964 1.00 83.25 70 SER A N 1
ATOM 571 C CA . SER A 1 70 ? 5.715 -7.660 3.889 1.00 83.25 70 SER A CA 1
ATOM 572 C C . SER A 1 70 ? 6.112 -7.989 2.462 1.00 83.25 70 SER A C 1
ATOM 574 O O . SER A 1 70 ? 5.359 -7.553 1.563 1.00 83.25 70 SER A O 1
#